Protein AF-A0A958RBC4-F1 (afdb_monomer)

Sequence (96 aa):
MLKGVLASRKSKLKAAYFQPLTLLDIIADHRSKSTLHYIREAKISYPYKTIHTAPRKNAVILFVSEILNQVLQEEEENQALFHYIKEALQWLDAHE

Secondary structure (DSSP, 8-state):
--SSTTSSS--SS-GGG-STT--EEEEEE--TT-S--EEEEEEESS--SSTTTSHHHHHHHHHHHHHHHHH--S-S--HHHHHHHHHHHHHHHH--

Nearest PDB structures (foldseek):
  1w3s-assembly1_A  TM=8.413E-01  e=1.098E+00  Deinococcus radiodurans R1 = ATCC 13939 = DSM 20539
  4jcv-assembly1_F  TM=7.481E-01  e=3.206E+00  Deinococcus radiodurans R1 = ATCC 13939 = DSM 20539
  7a5k-assembly1_a3  TM=2.112E-01  e=6.698E+00  Homo sapiens

Foldseek 3Di:
DEPCCVPPDPQLHHPVCPDQPQAKDWDWDDDPPDPDIYTRHIDRPDDQDPCCPPPVNVVVSVVVSVVCVVPDDPDDDDPVVVVVVVVVNVVSSVDD

Mean predicted aligned error: 5.96 Å

Radius of gyration: 14.8 Å; Cα contacts (8 Å, |Δi|>4): 92; chains: 1; bounding box: 32×36×34 Å

Structure (mmCIF, N/CA/C/O backbone):
data_AF-A0A958RBC4-F1
#
_entry.id   AF-A0A958RBC4-F1
#
loop_
_atom_site.group_PDB
_atom_site.id
_atom_site.type_symbol
_atom_site.label_atom_id
_atom_site.label_alt_id
_atom_site.label_comp_id
_atom_site.label_asym_id
_atom_site.label_entity_id
_atom_site.label_seq_id
_atom_site.pdbx_PDB_ins_code
_atom_site.Cartn_x
_atom_site.Cartn_y
_atom_site.Cartn_z
_atom_site.occupancy
_atom_site.B_iso_or_equiv
_atom_site.auth_seq_id
_atom_site.auth_comp_id
_atom_site.auth_asym_id
_atom_site.auth_atom_id
_atom_site.pdbx_PDB_model_num
ATOM 1 N N . MET A 1 1 ? -10.822 9.534 8.592 1.00 70.44 1 MET A N 1
ATOM 2 C CA . MET A 1 1 ? -10.227 10.854 8.270 1.00 70.44 1 MET A CA 1
ATOM 3 C C . MET A 1 1 ? -8.847 11.030 8.891 1.00 70.44 1 MET A C 1
ATOM 5 O O . MET A 1 1 ? -8.614 10.596 10.016 1.00 70.44 1 MET A O 1
ATOM 9 N N . LEU A 1 2 ? -7.954 11.710 8.163 1.00 73.44 2 LEU A N 1
ATOM 10 C CA . LEU A 1 2 ? -6.600 12.074 8.593 1.00 73.44 2 LEU A CA 1
ATOM 11 C C . LEU A 1 2 ? -6.596 13.516 9.116 1.00 73.44 2 LEU A C 1
ATOM 13 O O . LEU A 1 2 ? -6.865 14.447 8.360 1.00 73.44 2 LEU A O 1
ATOM 17 N N . LYS A 1 3 ? -6.299 13.733 10.400 1.00 73.69 3 LYS A N 1
ATOM 18 C CA . LYS A 1 3 ? -6.275 15.085 10.982 1.00 73.69 3 LYS A CA 1
ATOM 19 C C . LYS A 1 3 ? -4.858 15.656 10.949 1.00 73.69 3 LYS A C 1
ATOM 21 O O . LYS A 1 3 ? -3.947 15.067 11.516 1.00 73.69 3 LYS A O 1
ATOM 26 N N . GLY A 1 4 ? -4.681 16.818 10.318 1.00 72.31 4 GLY A N 1
ATOM 27 C CA . GLY A 1 4 ? -3.411 17.556 10.343 1.00 72.31 4 GLY A CA 1
ATOM 28 C C . GLY A 1 4 ? -2.281 16.952 9.500 1.00 72.31 4 GLY A C 1
ATOM 29 O O . GLY A 1 4 ? -1.138 17.360 9.666 1.00 72.31 4 GLY A O 1
ATOM 30 N N . VAL A 1 5 ? -2.581 16.026 8.580 1.00 75.50 5 VAL A N 1
ATOM 31 C CA . VAL A 1 5 ? -1.570 15.351 7.736 1.00 75.50 5 VAL A CA 1
ATOM 32 C C . VAL A 1 5 ? -0.815 16.307 6.796 1.00 75.50 5 VAL A C 1
ATOM 34 O O . VAL A 1 5 ? 0.321 16.032 6.423 1.00 75.50 5 VAL A O 1
ATOM 37 N N . LEU A 1 6 ? -1.426 17.447 6.450 1.00 76.56 6 LEU A N 1
ATOM 38 C CA . LEU A 1 6 ? -0.827 18.511 5.632 1.00 76.56 6 LEU A CA 1
ATOM 39 C C . LEU A 1 6 ? -0.163 19.620 6.470 1.00 76.56 6 LEU A C 1
ATOM 41 O O . LEU A 1 6 ? 0.368 20.578 5.916 1.00 76.56 6 LEU A O 1
ATOM 45 N N . ALA A 1 7 ? -0.209 19.537 7.805 1.00 73.38 7 ALA A N 1
ATOM 46 C CA . ALA A 1 7 ? 0.391 20.553 8.661 1.00 73.38 7 ALA A CA 1
ATOM 47 C C . ALA A 1 7 ? 1.927 20.428 8.673 1.00 73.38 7 ALA A C 1
ATOM 49 O O . ALA A 1 7 ? 2.478 19.339 8.789 1.00 73.38 7 ALA A O 1
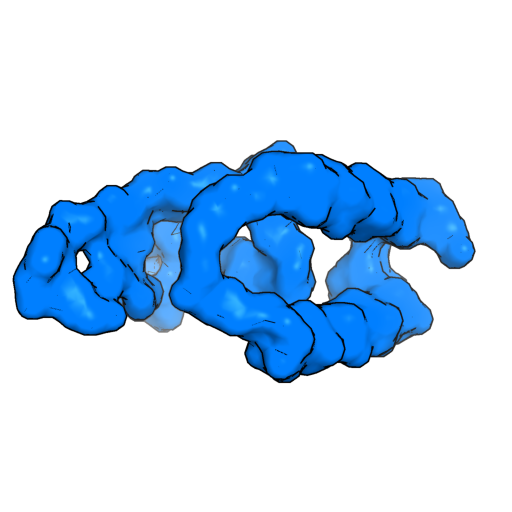ATOM 50 N N . SER A 1 8 ? 2.619 21.570 8.617 1.00 60.38 8 SER A N 1
ATOM 51 C CA . SER A 1 8 ? 4.087 21.701 8.516 1.00 60.38 8 SER A CA 1
ATOM 52 C C . SER A 1 8 ? 4.889 21.101 9.696 1.00 60.38 8 SER A C 1
ATOM 54 O O . SER A 1 8 ? 6.087 20.844 9.572 1.00 60.38 8 SER A O 1
ATOM 56 N N . ARG A 1 9 ? 4.262 20.831 10.851 1.00 56.69 9 ARG A N 1
ATOM 57 C CA . ARG A 1 9 ? 4.939 20.247 12.028 1.00 56.69 9 ARG A CA 1
ATOM 58 C C . ARG A 1 9 ? 4.947 18.722 11.971 1.00 56.69 9 ARG A C 1
ATOM 60 O O . ARG A 1 9 ? 3.984 18.149 11.486 1.00 56.69 9 ARG A O 1
ATOM 67 N N . LYS A 1 10 ? 5.997 18.105 12.547 1.00 58.03 10 LYS A N 1
ATOM 68 C CA . LYS A 1 10 ? 6.254 16.659 12.780 1.00 58.03 10 LYS A CA 1
ATOM 69 C C . LYS A 1 10 ? 4.999 15.836 13.138 1.00 58.03 10 LYS A C 1
ATOM 71 O O . LYS A 1 10 ? 4.825 15.393 14.271 1.00 58.03 10 LYS A O 1
ATOM 76 N N . SER A 1 11 ? 4.123 15.635 12.167 1.00 66.38 11 SER A N 1
ATOM 77 C CA . SER A 1 11 ? 2.926 14.825 12.280 1.00 66.38 11 SER A CA 1
ATOM 78 C C . SER A 1 11 ? 3.352 13.365 12.203 1.00 66.38 11 SER A C 1
ATOM 80 O O . SER A 1 11 ? 4.145 12.984 11.340 1.00 66.38 11 SER A O 1
ATOM 82 N N . LYS A 1 12 ? 2.819 12.535 13.106 1.00 71.62 12 LYS A N 1
ATOM 83 C CA . LYS A 1 12 ? 2.993 11.074 13.048 1.00 71.62 12 LYS A CA 1
ATOM 84 C C . LYS A 1 12 ? 2.423 10.481 11.751 1.00 71.62 12 LYS A C 1
ATOM 86 O O . LYS A 1 12 ? 2.810 9.386 11.360 1.00 71.62 12 LYS A O 1
ATOM 91 N N . LEU A 1 13 ? 1.544 11.221 11.07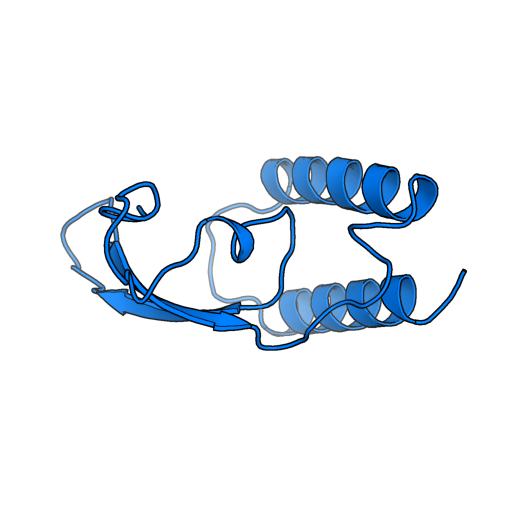6 1.00 82.44 13 LEU A N 1
ATOM 92 C CA . LEU A 1 13 ? 0.987 10.904 9.767 1.00 82.44 13 LEU A CA 1
ATOM 93 C C . LEU A 1 13 ? 1.664 11.779 8.713 1.00 82.44 13 LEU A C 1
ATOM 95 O O . LEU A 1 13 ? 1.517 13.003 8.741 1.00 82.44 13 LEU A O 1
ATOM 99 N N . LYS A 1 14 ? 2.385 11.164 7.777 1.00 85.06 14 LYS A N 1
ATOM 100 C CA . LYS A 1 14 ? 2.950 11.867 6.621 1.00 85.06 14 LYS A CA 1
ATOM 101 C C . LYS A 1 14 ? 2.020 11.693 5.429 1.00 85.06 14 LYS A C 1
ATOM 103 O O . LYS A 1 14 ? 1.585 10.577 5.167 1.00 85.06 14 LYS A O 1
ATOM 108 N N . ALA A 1 15 ? 1.766 12.764 4.677 1.00 85.12 15 ALA A N 1
ATOM 109 C CA . ALA A 1 15 ? 0.918 12.706 3.481 1.00 85.12 15 ALA A CA 1
ATOM 110 C C . ALA A 1 15 ? 1.415 11.663 2.464 1.00 85.12 15 ALA A C 1
ATOM 112 O O . ALA A 1 15 ? 0.616 10.938 1.885 1.00 85.12 15 ALA A O 1
ATOM 113 N N . ALA A 1 16 ? 2.738 11.516 2.343 1.00 86.62 16 ALA A N 1
ATOM 114 C CA . ALA A 1 16 ? 3.378 10.533 1.471 1.00 86.62 16 ALA A CA 1
ATOM 115 C C . ALA A 1 16 ? 3.047 9.064 1.804 1.00 86.62 16 ALA A C 1
ATOM 117 O O . ALA A 1 16 ? 3.297 8.203 0.975 1.00 86.62 16 ALA A O 1
ATOM 118 N N . TYR A 1 17 ? 2.507 8.755 2.989 1.00 89.62 17 TYR A N 1
ATOM 119 C CA . TYR A 1 17 ? 2.093 7.386 3.328 1.00 89.62 17 TYR A CA 1
ATOM 120 C C . TYR A 1 17 ? 0.775 6.985 2.660 1.00 89.62 17 TYR A C 1
ATOM 122 O O . TYR A 1 17 ? 0.468 5.803 2.598 1.00 89.62 17 TYR A O 1
ATOM 130 N N . PHE A 1 18 ? -0.011 7.950 2.181 1.00 90.88 18 PHE A N 1
ATOM 131 C CA . PHE A 1 18 ? -1.362 7.725 1.669 1.00 90.88 18 PHE A CA 1
ATOM 132 C C . PHE A 1 18 ? -1.395 7.804 0.141 1.00 90.88 18 PHE A C 1
ATOM 134 O O . PHE A 1 18 ? -2.233 8.498 -0.434 1.00 90.88 18 PHE A O 1
ATOM 141 N N . GLN A 1 19 ? -0.451 7.121 -0.512 1.00 93.44 19 GLN A N 1
ATOM 142 C CA . GLN A 1 19 ? -0.532 6.874 -1.951 1.00 93.44 19 GLN A CA 1
ATOM 143 C C . GLN A 1 19 ? -1.530 5.727 -2.223 1.00 93.44 19 GLN A C 1
ATOM 145 O O . GLN A 1 19 ? -1.840 4.948 -1.313 1.00 93.44 19 GLN A O 1
ATOM 150 N N . PRO A 1 20 ? -2.079 5.620 -3.447 1.00 95.38 20 PRO A N 1
ATOM 151 C CA . PRO A 1 20 ? -3.031 4.564 -3.794 1.00 95.38 20 PRO A CA 1
ATOM 152 C C . PRO A 1 20 ? -2.481 3.177 -3.454 1.00 95.38 20 PRO A C 1
ATOM 154 O O . PRO A 1 20 ? -1.349 2.878 -3.802 1.00 95.38 20 PRO A O 1
ATOM 157 N N . LEU A 1 21 ? -3.266 2.347 -2.765 1.00 95.88 21 LEU A N 1
ATOM 158 C CA . LEU A 1 21 ? -2.919 0.975 -2.353 1.00 95.88 21 LEU A CA 1
ATOM 159 C C . LEU A 1 21 ? -1.578 0.807 -1.596 1.00 95.88 21 LEU A C 1
ATOM 161 O O . LEU A 1 21 ? -1.016 -0.292 -1.571 1.00 95.88 21 LEU A O 1
ATOM 165 N N . THR A 1 22 ? -1.061 1.854 -0.937 1.00 96.06 22 THR A N 1
ATOM 166 C CA . THR A 1 22 ? 0.055 1.703 0.012 1.00 96.06 22 THR A CA 1
ATOM 167 C C . THR A 1 22 ? -0.349 0.787 1.171 1.00 96.06 22 THR A C 1
ATOM 169 O O . THR A 1 22 ? -1.387 0.987 1.801 1.00 96.06 22 THR A O 1
ATOM 172 N N . LEU A 1 23 ? 0.492 -0.202 1.490 1.00 96.06 23 LEU A N 1
ATOM 173 C CA . LEU A 1 23 ? 0.258 -1.112 2.613 1.00 96.06 23 LEU A CA 1
ATOM 174 C C . LEU A 1 23 ? 0.649 -0.441 3.932 1.00 96.06 23 LEU A C 1
ATOM 176 O O . LEU A 1 23 ? 1.826 -0.143 4.167 1.00 96.06 23 LEU A O 1
ATOM 180 N N . LEU A 1 24 ? -0.341 -0.225 4.798 1.00 94.88 24 LEU A N 1
ATOM 181 C CA . LEU A 1 24 ? -0.183 0.478 6.066 1.00 94.88 24 LEU A CA 1
ATOM 182 C C . LEU A 1 24 ? -0.661 -0.361 7.249 1.00 94.88 24 LEU A C 1
ATOM 184 O O . LEU A 1 24 ? -1.751 -0.924 7.212 1.00 94.88 24 LEU A O 1
ATOM 188 N N . ASP A 1 25 ? 0.108 -0.323 8.333 1.00 94.38 25 ASP A N 1
ATOM 189 C CA . ASP A 1 25 ? -0.382 -0.688 9.660 1.00 94.38 25 ASP A CA 1
ATOM 190 C C . ASP A 1 25 ? -0.953 0.577 10.308 1.00 94.38 25 ASP A C 1
ATOM 192 O O . ASP A 1 25 ? -0.249 1.588 10.432 1.00 94.38 25 ASP A O 1
ATOM 196 N N . ILE A 1 26 ? -2.226 0.544 10.710 1.00 91.06 26 ILE A N 1
ATOM 197 C CA . ILE A 1 26 ? -2.933 1.712 11.249 1.00 91.06 26 ILE A CA 1
ATOM 198 C C . ILE A 1 26 ? -3.374 1.495 12.695 1.00 91.06 26 ILE A C 1
ATOM 200 O O . ILE A 1 26 ? -3.825 0.421 13.079 1.00 91.06 26 ILE A O 1
ATOM 204 N N . ILE A 1 27 ? -3.300 2.560 13.492 1.00 89.25 27 ILE A N 1
ATOM 205 C CA . ILE A 1 27 ? -3.981 2.653 14.786 1.00 89.25 27 ILE A CA 1
ATOM 206 C C . ILE A 1 27 ? -5.079 3.696 14.623 1.00 89.25 27 ILE A C 1
ATOM 208 O O . ILE A 1 27 ? -4.789 4.870 14.369 1.00 89.25 27 ILE A O 1
ATOM 212 N N . ALA A 1 28 ? -6.335 3.280 14.768 1.00 86.38 28 ALA A N 1
ATOM 213 C CA . ALA A 1 28 ? -7.498 4.140 14.598 1.00 86.38 28 ALA A CA 1
ATOM 214 C C . ALA A 1 28 ? -8.375 4.171 15.854 1.00 86.38 28 ALA A C 1
ATOM 216 O O . ALA A 1 28 ? -8.507 3.182 16.569 1.00 86.38 28 ALA A O 1
ATOM 217 N N . ASP A 1 29 ? -8.999 5.322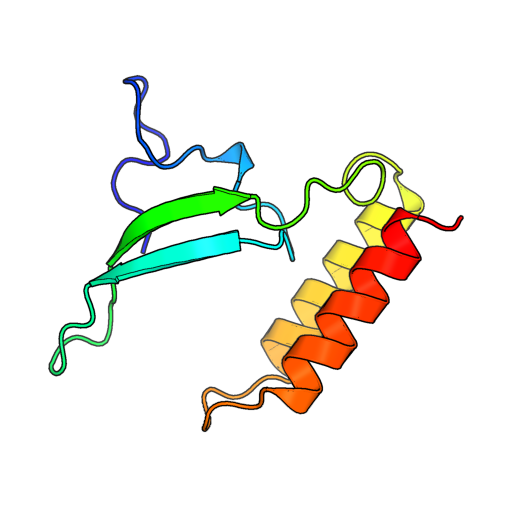 16.101 1.00 82.31 29 ASP A N 1
ATOM 218 C CA . ASP A 1 29 ? -10.044 5.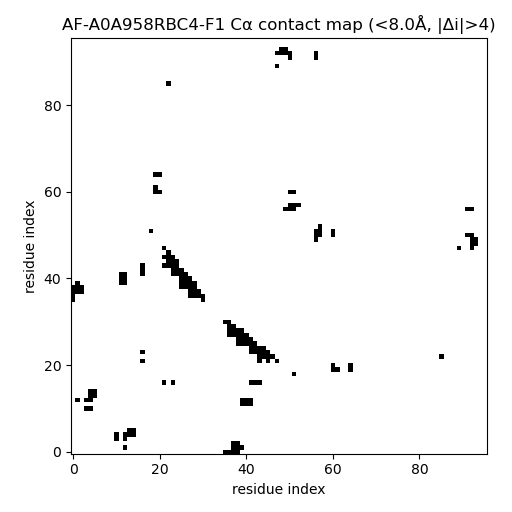443 17.113 1.00 82.31 29 ASP A CA 1
ATOM 219 C C . ASP A 1 29 ? -11.371 4.945 16.552 1.00 82.31 29 ASP A C 1
ATOM 221 O O . ASP A 1 29 ? -12.030 5.632 15.758 1.00 82.31 29 ASP A O 1
ATOM 225 N N . HIS A 1 30 ? -11.796 3.776 17.019 1.00 70.94 30 HIS A N 1
ATOM 226 C CA . HIS A 1 30 ? -13.127 3.275 16.733 1.00 70.94 30 HIS A CA 1
ATOM 227 C C . HIS A 1 30 ? -14.135 3.882 17.722 1.00 70.94 30 HIS A C 1
ATOM 229 O O . HIS A 1 30 ? -14.174 3.534 18.901 1.00 70.94 30 HIS A O 1
ATOM 235 N N . ARG A 1 31 ? -14.940 4.847 17.259 1.00 67.94 31 ARG A N 1
ATOM 236 C CA . ARG A 1 31 ? -16.060 5.414 18.021 1.00 67.94 31 ARG A CA 1
ATOM 237 C C . ARG A 1 31 ? -17.347 4.799 17.487 1.00 67.94 31 ARG A C 1
ATOM 239 O O . ARG A 1 31 ? -17.788 5.180 16.412 1.00 67.94 31 ARG A O 1
ATOM 246 N N . SER A 1 32 ? -17.963 3.913 18.264 1.00 59.03 32 SER A N 1
ATOM 247 C CA . SER A 1 32 ? -19.133 3.098 17.888 1.00 59.03 32 SER A CA 1
ATOM 248 C C . SER A 1 32 ? -20.403 3.864 17.472 1.00 59.03 32 SER A C 1
ATOM 250 O O . SER A 1 32 ? -21.370 3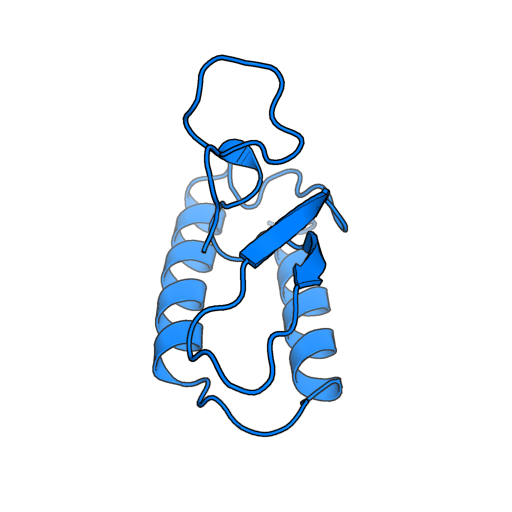.249 17.045 1.00 59.03 32 SER A O 1
ATOM 252 N N . LYS A 1 33 ? -20.434 5.198 17.601 1.00 61.03 33 LYS A N 1
ATOM 253 C CA . LYS A 1 33 ? -21.587 6.054 17.254 1.00 61.03 33 LYS A CA 1
ATOM 254 C C . LYS A 1 33 ? -21.293 7.100 16.171 1.00 61.03 33 LYS A C 1
ATOM 256 O O . LYS A 1 33 ? -22.120 7.971 15.931 1.00 61.03 33 LYS A O 1
ATOM 261 N N . SER A 1 34 ? -20.106 7.074 15.568 1.00 60.25 34 SER A N 1
ATOM 262 C CA . SER A 1 34 ? -19.680 8.051 14.561 1.00 60.25 34 SER A CA 1
ATOM 263 C C . SER A 1 34 ? -19.387 7.335 13.254 1.00 60.25 34 SER A C 1
ATOM 265 O O . SER A 1 34 ? -18.584 6.411 13.242 1.00 60.25 34 SER A O 1
ATOM 267 N N . THR A 1 35 ? -19.966 7.819 12.156 1.00 61.19 35 THR A N 1
ATOM 268 C CA . THR A 1 35 ? -19.660 7.377 10.783 1.00 61.19 35 THR A CA 1
ATOM 269 C C . THR A 1 35 ? -18.225 7.702 10.359 1.00 61.19 35 THR A C 1
ATOM 271 O O . THR A 1 35 ? -17.747 7.221 9.339 1.00 61.19 35 THR A O 1
ATOM 274 N N . LEU A 1 36 ? -17.512 8.526 11.137 1.00 60.25 36 LEU A N 1
ATOM 275 C CA . LEU A 1 36 ? -16.121 8.881 10.891 1.00 60.25 36 LEU A CA 1
ATOM 276 C C . LEU A 1 36 ? -15.186 8.369 11.988 1.00 60.25 36 LEU A C 1
ATOM 278 O O . LEU A 1 36 ? -15.274 8.788 13.148 1.00 60.25 36 LEU A O 1
ATOM 282 N N . HIS A 1 37 ? -14.211 7.562 11.572 1.00 76.19 37 HIS A N 1
ATOM 283 C CA . HIS A 1 37 ? -13.064 7.139 12.373 1.00 76.19 37 HIS A CA 1
ATOM 284 C C . HIS A 1 37 ? -11.832 8.003 12.082 1.00 76.19 37 HIS A C 1
ATOM 286 O O . HIS A 1 37 ? -11.606 8.440 10.947 1.00 76.19 37 HIS A O 1
ATOM 292 N N . TYR A 1 38 ? -11.015 8.262 13.104 1.00 83.19 38 TYR A N 1
ATOM 293 C CA . TYR A 1 38 ? -9.761 9.007 12.965 1.00 83.19 38 TYR A CA 1
ATOM 294 C C . TYR A 1 38 ? -8.569 8.062 13.068 1.00 83.19 38 TYR A C 1
ATOM 296 O O . TYR A 1 38 ? -8.472 7.290 14.020 1.00 83.19 38 TYR A O 1
ATOM 304 N N . ILE A 1 39 ? -7.640 8.162 12.118 1.00 87.56 39 ILE A N 1
ATOM 305 C CA . ILE A 1 39 ? -6.355 7.460 12.194 1.00 87.56 39 ILE A CA 1
ATOM 306 C C . ILE A 1 39 ? -5.446 8.280 13.115 1.00 87.56 39 ILE A C 1
ATOM 308 O O . ILE A 1 39 ? -5.246 9.473 12.883 1.00 87.56 39 ILE A O 1
ATOM 312 N N . ARG A 1 40 ? -4.925 7.654 14.173 1.00 86.25 40 ARG A N 1
ATOM 313 C CA . ARG A 1 40 ? -3.960 8.259 15.103 1.00 86.25 40 ARG A CA 1
ATOM 314 C C . ARG A 1 40 ? -2.534 8.080 14.613 1.00 86.25 40 ARG A C 1
ATOM 316 O O . ARG A 1 40 ? -1.739 9.015 14.674 1.00 86.25 40 ARG A O 1
ATOM 323 N N . GLU A 1 41 ? -2.225 6.876 14.144 1.00 88.38 41 GLU A N 1
ATOM 324 C CA . GLU A 1 41 ? -0.895 6.490 13.687 1.00 88.38 41 GLU A CA 1
ATOM 325 C C . GLU A 1 41 ? -0.998 5.611 12.444 1.00 88.38 41 GLU A C 1
ATOM 327 O O . GLU A 1 41 ? -1.951 4.848 12.292 1.00 88.38 41 GLU A O 1
ATOM 332 N N . ALA A 1 42 ? -0.009 5.736 11.564 1.00 91.38 42 ALA A N 1
ATOM 333 C CA . ALA A 1 42 ? 0.152 4.896 10.391 1.00 91.38 42 ALA A CA 1
ATOM 334 C C . ALA A 1 42 ? 1.640 4.604 10.197 1.00 91.38 42 ALA A C 1
ATOM 336 O O . ALA A 1 42 ? 2.480 5.501 10.339 1.00 91.38 42 ALA A O 1
ATOM 337 N N . LYS A 1 43 ? 1.964 3.357 9.870 1.00 93.19 43 LYS A N 1
ATOM 338 C CA . LYS A 1 43 ? 3.313 2.918 9.511 1.00 93.19 43 LYS A CA 1
ATOM 339 C C . LYS A 1 43 ? 3.259 2.190 8.180 1.00 93.19 43 LYS A C 1
ATOM 341 O O . LYS A 1 43 ? 2.289 1.501 7.898 1.00 93.19 43 LYS A O 1
ATOM 346 N N . ILE A 1 44 ? 4.305 2.348 7.377 1.00 93.94 44 ILE A N 1
ATOM 347 C CA . ILE A 1 44 ? 4.457 1.576 6.145 1.00 93.94 44 ILE A CA 1
ATOM 348 C C . ILE A 1 44 ? 4.739 0.128 6.541 1.00 93.94 44 ILE A C 1
ATOM 350 O O . ILE A 1 44 ? 5.771 -0.144 7.152 1.00 93.94 44 ILE A O 1
ATOM 354 N N . SER A 1 45 ? 3.813 -0.765 6.197 1.00 96.00 45 SER A N 1
ATOM 355 C CA . SER A 1 45 ? 3.923 -2.205 6.454 1.00 96.00 45 SER A CA 1
ATOM 356 C C . SER A 1 45 ? 4.856 -2.860 5.429 1.00 96.00 45 SER A C 1
ATOM 358 O O . SER A 1 45 ? 5.713 -3.674 5.766 1.00 96.00 45 SER A O 1
ATOM 360 N N . TYR A 1 46 ? 4.755 -2.426 4.167 1.00 95.12 46 TYR A N 1
ATOM 361 C CA . TYR A 1 46 ? 5.637 -2.847 3.082 1.00 95.12 46 TYR A CA 1
ATOM 362 C C . TYR A 1 46 ? 6.099 -1.631 2.264 1.00 95.12 46 TYR A C 1
ATOM 364 O O . TYR A 1 46 ? 5.268 -0.975 1.630 1.00 95.12 46 TYR A O 1
ATOM 372 N N . PRO A 1 47 ? 7.401 -1.294 2.271 1.00 94.38 47 PRO A N 1
ATOM 373 C CA . PRO A 1 47 ? 7.923 -0.189 1.481 1.00 94.38 47 PRO A CA 1
ATOM 374 C C . PRO A 1 47 ? 8.112 -0.625 0.025 1.00 94.38 47 PRO A C 1
ATOM 376 O O . PRO A 1 47 ? 9.128 -1.230 -0.320 1.00 94.38 47 PRO A O 1
ATOM 379 N N . TYR A 1 48 ? 7.137 -0.303 -0.827 1.00 96.00 48 TYR A N 1
ATOM 380 C CA . TYR A 1 48 ? 7.249 -0.535 -2.267 1.00 96.00 48 TYR A CA 1
ATOM 381 C C . TYR A 1 48 ? 8.462 0.184 -2.869 1.00 96.00 48 TYR A C 1
ATOM 383 O O . TYR A 1 48 ? 8.799 1.304 -2.476 1.00 96.00 48 TYR A O 1
ATOM 391 N N . LYS A 1 49 ? 9.102 -0.450 -3.851 1.00 95.44 49 LYS A N 1
ATOM 392 C CA . LYS A 1 49 ? 10.311 0.059 -4.510 1.00 95.44 49 LYS A CA 1
ATOM 393 C C . LYS A 1 49 ? 10.004 0.796 -5.807 1.00 95.44 49 LYS A C 1
ATOM 395 O O . LYS A 1 49 ? 10.617 1.822 -6.096 1.00 95.44 49 LYS A O 1
ATOM 400 N N . THR A 1 50 ? 9.090 0.252 -6.605 1.00 96.50 50 THR A N 1
ATOM 401 C CA . THR A 1 50 ? 8.866 0.675 -7.992 1.00 96.50 50 THR A CA 1
ATOM 402 C C . THR A 1 50 ? 7.408 0.946 -8.329 1.00 96.50 50 THR A C 1
ATOM 404 O O . THR A 1 50 ? 7.147 1.666 -9.288 1.00 96.50 50 THR A O 1
ATOM 407 N N . ILE A 1 51 ? 6.447 0.440 -7.552 1.00 95.56 51 ILE A N 1
ATOM 408 C CA . ILE A 1 51 ? 5.023 0.507 -7.910 1.00 95.56 51 ILE A CA 1
ATOM 409 C C . ILE A 1 51 ? 4.515 1.947 -8.111 1.00 95.56 51 ILE A C 1
ATOM 411 O O . ILE A 1 51 ? 3.720 2.194 -9.011 1.00 95.56 51 ILE A O 1
ATOM 415 N N . HIS A 1 52 ? 5.020 2.905 -7.323 1.00 95.25 52 HIS A N 1
ATOM 416 C CA . HIS A 1 52 ? 4.637 4.323 -7.380 1.00 95.25 52 HIS A CA 1
ATOM 417 C C . HIS A 1 52 ? 5.576 5.183 -8.240 1.00 95.25 52 HIS A C 1
ATOM 419 O O . HIS A 1 52 ? 5.273 6.345 -8.501 1.00 95.25 52 HIS A O 1
ATOM 425 N N . THR A 1 53 ? 6.733 4.652 -8.650 1.00 95.12 53 THR A N 1
ATOM 426 C CA . THR A 1 53 ? 7.778 5.410 -9.364 1.00 95.12 53 THR A CA 1
ATOM 427 C C . THR A 1 53 ? 7.914 4.987 -10.826 1.00 95.12 53 THR A C 1
ATOM 429 O O . THR A 1 53 ? 8.221 5.823 -11.672 1.00 95.12 53 THR A O 1
ATOM 432 N N . ALA A 1 54 ? 7.640 3.721 -11.153 1.00 96.81 54 ALA A N 1
ATOM 433 C CA . ALA A 1 54 ? 7.611 3.215 -12.518 1.00 96.81 54 ALA A CA 1
ATOM 434 C C . ALA A 1 54 ? 6.273 3.588 -13.191 1.00 96.81 54 ALA A C 1
ATOM 436 O O . ALA A 1 54 ? 5.226 3.120 -12.737 1.00 96.81 54 ALA A O 1
ATOM 437 N N . PRO A 1 55 ? 6.262 4.362 -14.297 1.00 96.38 55 PRO A N 1
ATOM 438 C CA . PRO A 1 55 ? 5.024 4.880 -14.892 1.00 96.38 55 PRO A CA 1
ATOM 439 C C . PRO A 1 55 ? 3.989 3.807 -15.250 1.00 96.38 55 PRO A C 1
ATOM 441 O O . PRO A 1 55 ? 2.803 3.986 -14.987 1.00 96.38 55 PRO A O 1
ATOM 444 N N . ARG A 1 56 ? 4.437 2.665 -15.796 1.00 96.50 56 ARG A N 1
ATOM 445 C CA . ARG A 1 56 ? 3.554 1.534 -16.130 1.00 96.50 56 ARG A CA 1
ATOM 446 C C . ARG A 1 56 ? 2.867 0.965 -14.891 1.00 96.50 56 ARG A C 1
ATOM 448 O O . ARG A 1 56 ? 1.648 0.841 -14.876 1.00 96.50 56 ARG A O 1
ATOM 455 N N . LYS A 1 57 ? 3.640 0.650 -13.850 1.00 96.88 57 LYS A N 1
ATOM 456 C CA . LYS A 1 57 ? 3.102 0.090 -12.605 1.00 96.88 57 LYS A CA 1
ATOM 457 C C . LYS A 1 57 ? 2.188 1.088 -11.912 1.00 96.88 57 LYS A C 1
ATOM 459 O O . LYS A 1 57 ? 1.120 0.690 -11.467 1.00 96.88 57 LYS A O 1
ATOM 464 N N . ASN A 1 58 ? 2.562 2.371 -11.924 1.00 96.25 58 ASN A N 1
ATOM 465 C CA . ASN A 1 58 ? 1.774 3.446 -11.335 1.00 96.25 58 ASN A CA 1
ATOM 466 C C . ASN A 1 58 ? 0.407 3.617 -12.028 1.00 96.25 58 ASN A C 1
ATOM 468 O O . ASN A 1 58 ? -0.604 3.841 -11.370 1.00 96.25 58 ASN A O 1
ATOM 472 N N . ALA A 1 59 ? 0.346 3.457 -13.353 1.00 96.94 59 ALA A N 1
ATOM 473 C CA . ALA A 1 59 ? -0.926 3.447 -14.073 1.00 96.94 59 ALA A CA 1
ATOM 474 C C . ALA A 1 59 ? -1.801 2.244 -13.676 1.00 96.94 59 ALA A C 1
ATOM 476 O O . ALA A 1 59 ? -2.995 2.408 -13.435 1.00 96.94 59 ALA A O 1
ATOM 477 N N . VAL A 1 60 ? -1.204 1.050 -13.551 1.00 96.56 60 VAL A N 1
ATOM 478 C CA . VAL A 1 60 ? -1.920 -0.169 -13.135 1.00 96.56 60 VAL A CA 1
ATOM 479 C C . VAL A 1 60 ? -2.484 -0.026 -11.722 1.00 96.56 60 VAL A C 1
ATOM 481 O O . VAL A 1 60 ? -3.666 -0.270 -11.519 1.00 96.56 60 VAL A O 1
ATOM 484 N N . ILE A 1 61 ? -1.680 0.403 -10.748 1.00 96.44 61 ILE A N 1
ATOM 485 C CA . ILE A 1 61 ? -2.131 0.591 -9.358 1.00 96.44 61 ILE A CA 1
ATOM 486 C C . ILE A 1 61 ? -3.218 1.660 -9.233 1.00 96.44 61 ILE A C 1
ATOM 488 O O . ILE A 1 61 ? -4.157 1.460 -8.468 1.00 96.44 61 ILE A O 1
ATOM 492 N N . LEU A 1 62 ? -3.143 2.753 -10.000 1.00 96.81 62 LEU A N 1
ATOM 493 C CA . LEU A 1 62 ? -4.211 3.755 -10.044 1.00 96.81 62 LEU A CA 1
ATOM 494 C C . LEU A 1 62 ? -5.519 3.143 -10.552 1.00 96.81 62 LEU A C 1
ATOM 496 O O . LEU A 1 62 ? -6.542 3.260 -9.881 1.00 96.81 62 LEU A O 1
ATOM 500 N N . PHE A 1 63 ? -5.469 2.423 -11.673 1.00 97.25 63 PHE A N 1
ATOM 501 C CA . PHE A 1 63 ? -6.636 1.737 -12.222 1.00 97.25 63 PHE A CA 1
ATOM 502 C C . PHE A 1 63 ? -7.215 0.707 -11.240 1.00 97.25 63 PHE A C 1
ATOM 504 O O . PHE A 1 63 ? -8.403 0.734 -10.934 1.00 97.25 63 PHE A O 1
ATOM 511 N N . VAL A 1 64 ? -6.373 -0.163 -10.676 1.00 96.69 64 VAL A N 1
ATOM 512 C CA . VAL A 1 64 ? -6.805 -1.168 -9.694 1.00 96.69 64 VAL A CA 1
ATOM 513 C C . VAL A 1 64 ? -7.395 -0.501 -8.451 1.00 96.69 64 VAL A C 1
ATOM 515 O O . VAL A 1 64 ? -8.381 -0.998 -7.920 1.00 96.69 64 VAL A O 1
ATOM 518 N N . SER A 1 65 ? -6.852 0.636 -8.002 1.00 96.38 65 SER A N 1
ATOM 519 C CA . SER A 1 65 ? -7.398 1.362 -6.850 1.00 96.38 65 SER A CA 1
ATOM 520 C C . SER A 1 65 ? -8.820 1.863 -7.090 1.00 96.38 65 SER A C 1
ATOM 522 O O . SER A 1 65 ? -9.651 1.785 -6.188 1.00 96.38 65 SER A O 1
ATOM 524 N N . GLU A 1 66 ? -9.122 2.308 -8.310 1.00 96.56 66 GLU A N 1
ATOM 525 C CA . GLU A 1 66 ? -10.463 2.737 -8.694 1.00 96.56 66 GLU A CA 1
ATOM 526 C C . GLU A 1 66 ? -11.423 1.548 -8.775 1.00 96.56 66 GLU A C 1
ATOM 528 O O . GLU A 1 66 ? -12.510 1.607 -8.204 1.00 96.56 66 GLU A O 1
ATOM 533 N N . ILE A 1 67 ? -11.000 0.446 -9.403 1.00 95.88 67 ILE A N 1
ATOM 534 C CA . ILE A 1 67 ? -11.804 -0.779 -9.476 1.00 95.88 67 ILE A CA 1
ATOM 535 C C . ILE A 1 67 ? -12.116 -1.301 -8.076 1.00 95.88 67 ILE A C 1
ATOM 537 O O . ILE A 1 67 ? -13.280 -1.533 -7.767 1.00 95.88 67 ILE A O 1
ATOM 541 N N . LEU A 1 68 ? -11.111 -1.432 -7.206 1.00 94.56 68 LEU A N 1
ATOM 542 C CA . LEU A 1 68 ? -11.311 -1.872 -5.824 1.00 94.56 68 LEU A CA 1
ATOM 543 C C . LEU A 1 68 ? -12.277 -0.949 -5.077 1.00 94.56 68 LEU A C 1
ATOM 545 O O . LEU A 1 68 ? -13.157 -1.439 -4.383 1.00 94.56 68 LEU A O 1
ATOM 549 N N . ASN A 1 69 ? -12.176 0.367 -5.270 1.00 92.56 69 ASN A N 1
ATOM 550 C CA . ASN A 1 69 ? -13.100 1.324 -4.666 1.00 92.56 69 ASN A CA 1
ATOM 551 C C . ASN A 1 69 ? -14.546 1.202 -5.192 1.00 92.56 69 ASN A C 1
ATOM 553 O O . ASN A 1 69 ? -15.475 1.597 -4.497 1.00 92.56 69 ASN A O 1
ATOM 557 N N . GLN A 1 70 ? -14.751 0.680 -6.405 1.00 93.44 70 GLN A N 1
ATOM 558 C CA . GLN A 1 70 ? -16.084 0.450 -6.976 1.00 93.44 70 GLN A CA 1
ATOM 559 C C . GLN A 1 70 ? -16.681 -0.908 -6.585 1.00 93.44 70 GLN A C 1
ATOM 561 O O . GLN A 1 70 ? -17.897 -1.014 -6.433 1.00 93.44 70 GLN A O 1
ATOM 566 N N . VAL A 1 71 ? -15.852 -1.951 -6.470 1.00 92.38 71 VAL A N 1
ATOM 567 C CA . VAL A 1 71 ? -16.327 -3.332 -6.270 1.00 92.38 71 VAL A CA 1
ATOM 568 C C . VAL A 1 71 ? -16.331 -3.771 -4.811 1.00 92.38 71 VAL A C 1
ATOM 570 O O . VAL A 1 71 ? -17.111 -4.651 -4.456 1.00 92.38 71 VAL A O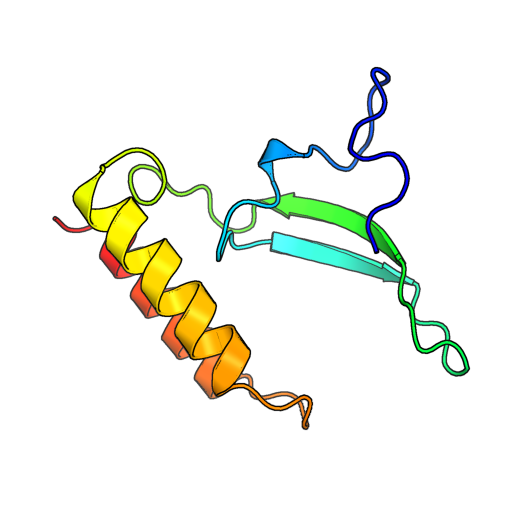 1
ATOM 573 N N . LEU A 1 72 ? -15.471 -3.194 -3.966 1.00 90.25 72 LEU A N 1
ATOM 574 C CA . LEU A 1 72 ? -15.475 -3.490 -2.537 1.00 90.25 72 LEU A CA 1
ATOM 575 C C . LEU A 1 72 ? -16.637 -2.748 -1.881 1.00 90.25 72 LEU A C 1
ATOM 577 O O . LEU A 1 72 ? -16.646 -1.521 -1.804 1.00 90.25 72 LEU A O 1
ATOM 581 N N . GLN A 1 73 ? -17.614 -3.508 -1.404 1.00 84.56 73 GLN A N 1
ATOM 582 C CA . GLN A 1 73 ? -18.685 -2.995 -0.559 1.00 84.56 73 GLN A CA 1
ATOM 583 C C . GLN A 1 73 ? -18.251 -3.102 0.908 1.00 84.56 73 GLN A C 1
ATOM 585 O O . GLN A 1 73 ? -17.505 -4.014 1.271 1.00 84.56 73 GLN A O 1
ATOM 590 N N . GLU A 1 74 ? -18.664 -2.144 1.742 1.00 70.12 74 GLU A N 1
ATOM 591 C CA . GLU A 1 74 ? -18.371 -2.136 3.182 1.00 70.12 74 GLU A CA 1
ATOM 592 C C . GLU A 1 74 ? -19.175 -3.248 3.887 1.00 70.12 74 GLU A C 1
ATOM 594 O O . GLU A 1 74 ? -20.234 -3.005 4.461 1.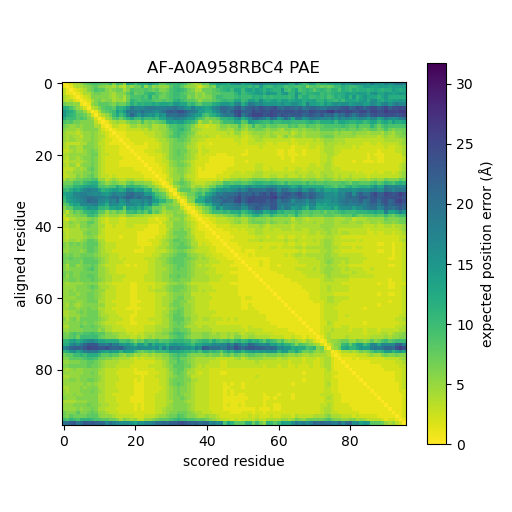00 70.12 74 GLU A O 1
ATOM 599 N N . GLU A 1 75 ? -18.678 -4.483 3.794 1.00 68.25 75 GLU A N 1
ATOM 600 C CA . GLU A 1 75 ? -19.208 -5.682 4.456 1.00 68.25 75 GLU A CA 1
ATOM 601 C C . GLU A 1 75 ? -18.258 -6.177 5.574 1.00 68.25 75 GLU A C 1
ATOM 603 O O . GLU A 1 75 ? -17.437 -5.421 6.100 1.00 68.25 75 GLU A O 1
ATOM 608 N N . GLU A 1 76 ? -18.393 -7.442 5.986 1.00 79.56 76 GLU A N 1
ATOM 609 C CA . GLU A 1 76 ? -17.562 -8.087 7.009 1.00 79.56 76 GLU A CA 1
ATOM 610 C C . GLU A 1 76 ? -16.081 -8.215 6.604 1.00 79.56 76 GLU A C 1
ATOM 612 O O . GLU A 1 76 ? -15.694 -8.112 5.437 1.00 79.56 76 GLU A O 1
ATOM 617 N N . GLU A 1 77 ? -15.223 -8.474 7.595 1.00 85.94 77 GLU A N 1
ATOM 618 C CA . GLU A 1 77 ? -13.795 -8.697 7.371 1.00 85.94 77 GLU A CA 1
ATOM 619 C C . GLU A 1 77 ? -13.544 -9.862 6.397 1.00 85.94 77 GLU A C 1
ATOM 621 O O . GLU A 1 77 ? -13.846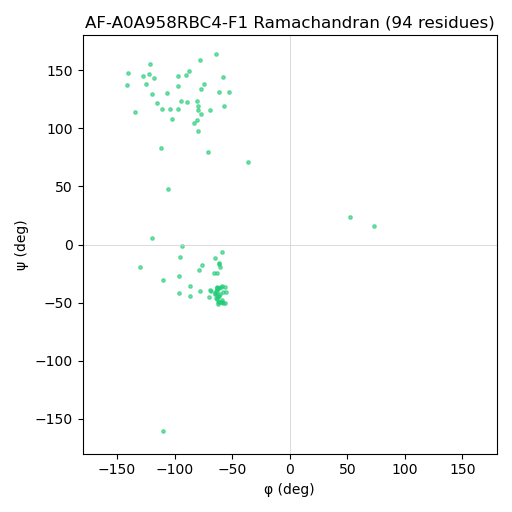 -11.017 6.691 1.00 85.94 77 GLU A O 1
ATOM 626 N N . ASN A 1 78 ? -12.894 -9.583 5.263 1.00 91.44 78 ASN A N 1
ATOM 627 C CA . ASN A 1 78 ? -12.481 -10.608 4.302 1.00 91.44 78 ASN A CA 1
ATOM 628 C C . ASN A 1 78 ? -10.953 -10.754 4.257 1.00 91.44 78 ASN A C 1
ATOM 630 O O . ASN A 1 78 ? -10.260 -10.191 3.404 1.00 91.44 78 ASN A O 1
ATOM 634 N N . GLN A 1 79 ? -10.416 -11.534 5.196 1.00 93.69 79 GLN A N 1
ATOM 635 C CA . GLN A 1 79 ? -8.970 -11.740 5.328 1.00 93.69 79 GLN A CA 1
ATOM 636 C C . GLN A 1 79 ? -8.351 -12.424 4.100 1.00 93.69 79 GLN A C 1
ATOM 638 O O . GLN A 1 79 ? -7.239 -12.079 3.704 1.00 93.69 79 GLN A O 1
ATOM 643 N N . ALA A 1 80 ? -9.059 -13.370 3.474 1.00 95.12 80 ALA A N 1
ATOM 644 C CA . ALA A 1 80 ? -8.559 -14.086 2.300 1.00 95.12 80 ALA A CA 1
ATOM 645 C C . ALA A 1 80 ? -8.357 -13.141 1.106 1.00 95.12 80 ALA A C 1
ATOM 647 O O . ALA A 1 80 ? -7.295 -13.150 0.481 1.00 95.12 80 ALA A O 1
ATOM 648 N N . LEU A 1 81 ? -9.339 -12.275 0.836 1.00 93.81 81 LEU A N 1
ATOM 649 C CA . LEU A 1 81 ? -9.246 -11.269 -0.219 1.00 93.81 81 LEU A CA 1
ATOM 650 C C . LEU A 1 81 ? -8.129 -10.259 0.059 1.00 93.81 81 LEU A C 1
ATOM 652 O O . LEU A 1 81 ? -7.353 -9.936 -0.840 1.00 93.81 81 LEU A O 1
ATOM 656 N N . PHE A 1 82 ? -8.011 -9.794 1.306 1.00 94.56 82 PHE A N 1
ATOM 657 C CA . PHE A 1 82 ? -6.929 -8.893 1.696 1.00 94.56 82 PHE A CA 1
ATOM 658 C C . PHE A 1 82 ? -5.548 -9.514 1.444 1.00 94.56 82 PHE A C 1
ATOM 660 O O . PHE A 1 82 ? -4.693 -8.864 0.842 1.00 94.56 82 PHE A O 1
ATOM 667 N N . HIS A 1 83 ? -5.329 -10.768 1.857 1.00 97.25 83 HIS A N 1
ATOM 668 C CA . HIS A 1 83 ? -4.062 -11.465 1.624 1.00 97.25 83 HIS A CA 1
ATOM 669 C C . HIS A 1 83 ? -3.757 -11.617 0.134 1.00 97.25 83 HIS A C 1
ATOM 671 O O . HIS A 1 83 ? -2.646 -11.300 -0.285 1.00 97.25 83 HIS A O 1
ATOM 677 N N . TYR A 1 84 ? -4.753 -11.996 -0.669 1.00 96.75 84 TYR A N 1
ATOM 678 C CA . TYR A 1 84 ? -4.600 -12.096 -2.117 1.00 96.75 84 TYR A CA 1
ATOM 679 C C . TYR A 1 84 ? -4.163 -10.765 -2.748 1.00 96.75 84 TYR A C 1
ATOM 681 O O . TYR A 1 84 ? -3.172 -10.716 -3.476 1.00 96.75 84 TYR A O 1
ATOM 689 N N . ILE A 1 85 ? -4.858 -9.663 -2.434 1.00 96.06 85 ILE A N 1
ATOM 690 C CA . ILE A 1 85 ? -4.522 -8.333 -2.967 1.00 96.06 85 ILE A CA 1
ATOM 691 C C . ILE A 1 85 ? -3.122 -7.914 -2.506 1.00 96.06 85 ILE A C 1
ATOM 693 O O . ILE A 1 85 ? -2.322 -7.439 -3.310 1.00 96.06 85 ILE A O 1
ATOM 697 N N . LYS A 1 86 ? -2.801 -8.112 -1.223 1.00 97.19 86 LYS A N 1
ATOM 698 C CA . LYS A 1 86 ? -1.484 -7.804 -0.657 1.00 97.19 86 LYS A CA 1
ATOM 699 C C . LYS A 1 86 ? -0.367 -8.525 -1.415 1.00 97.19 86 LYS A C 1
ATOM 701 O O . LYS A 1 86 ? 0.600 -7.880 -1.816 1.00 97.19 86 LYS A O 1
ATOM 706 N N . GLU A 1 87 ? -0.491 -9.834 -1.615 1.00 97.69 87 GLU A N 1
ATOM 707 C CA . GLU A 1 87 ? 0.511 -10.639 -2.321 1.00 97.69 87 GLU A CA 1
ATOM 708 C C . GLU A 1 87 ? 0.626 -10.236 -3.795 1.00 97.69 87 GLU A C 1
ATOM 710 O O . GLU A 1 87 ? 1.738 -10.074 -4.299 1.00 97.69 87 GLU A O 1
ATOM 715 N N . ALA A 1 88 ? -0.499 -9.981 -4.470 1.00 97.12 88 ALA A N 1
ATOM 716 C CA . ALA A 1 88 ? -0.513 -9.525 -5.858 1.00 97.12 88 ALA A CA 1
ATOM 717 C C . ALA A 1 88 ? 0.210 -8.177 -6.038 1.00 97.12 88 ALA A C 1
ATOM 719 O O . ALA A 1 88 ? 0.997 -8.012 -6.972 1.00 97.12 88 ALA A O 1
ATOM 720 N N . LEU A 1 89 ? -0.006 -7.219 -5.129 1.00 97.00 89 LEU A N 1
ATOM 721 C CA . LEU A 1 89 ? 0.669 -5.919 -5.179 1.00 97.00 89 LEU A CA 1
ATOM 722 C C . LEU A 1 89 ? 2.168 -6.030 -4.867 1.00 97.00 89 LEU A C 1
ATOM 724 O O . LEU A 1 89 ? 2.979 -5.374 -5.520 1.00 97.00 89 LEU A O 1
ATOM 728 N N . GLN A 1 90 ? 2.557 -6.875 -3.908 1.00 97.06 90 GLN A N 1
ATOM 729 C CA . GLN A 1 90 ? 3.971 -7.155 -3.629 1.00 97.06 90 GLN A CA 1
ATOM 730 C C . GLN A 1 90 ? 4.661 -7.820 -4.824 1.00 97.06 90 GLN A C 1
ATOM 732 O O . GLN A 1 90 ? 5.792 -7.468 -5.160 1.00 97.06 90 GLN A O 1
ATOM 737 N N . TRP A 1 91 ? 3.972 -8.743 -5.499 1.00 96.75 91 TRP A N 1
ATOM 738 C CA . TRP A 1 91 ? 4.468 -9.370 -6.716 1.00 96.75 91 TRP A CA 1
ATOM 739 C C . TRP A 1 91 ? 4.653 -8.344 -7.840 1.00 96.75 91 TRP A C 1
ATOM 741 O O . TRP A 1 91 ? 5.734 -8.298 -8.430 1.00 96.75 91 TRP A O 1
ATOM 751 N N . LEU A 1 92 ? 3.661 -7.473 -8.073 1.00 96.19 92 LEU A N 1
ATOM 752 C CA . LEU A 1 92 ? 3.733 -6.385 -9.057 1.00 96.19 92 LEU A CA 1
ATOM 753 C C . LEU A 1 92 ? 4.877 -5.404 -8.758 1.00 96.19 92 LEU A C 1
ATOM 755 O O . LEU A 1 92 ? 5.525 -4.895 -9.670 1.00 96.19 92 LEU A O 1
ATOM 759 N N . ASP A 1 93 ? 5.155 -5.115 -7.489 1.00 96.56 93 ASP A N 1
ATOM 760 C CA . ASP A 1 93 ? 6.285 -4.258 -7.131 1.00 96.56 93 ASP A CA 1
ATOM 761 C C . ASP A 1 93 ? 7.637 -4.928 -7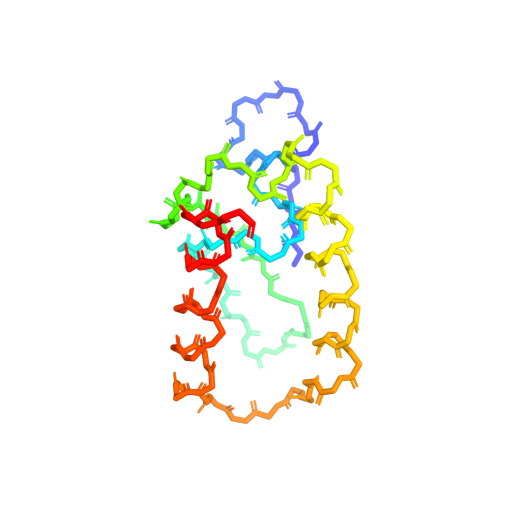.415 1.00 96.56 93 ASP A C 1
ATOM 763 O O . ASP A 1 93 ? 8.552 -4.275 -7.921 1.00 96.56 93 ASP A O 1
ATOM 767 N N . ALA A 1 94 ? 7.750 -6.229 -7.141 1.00 95.38 94 ALA A N 1
ATOM 768 C CA . ALA A 1 94 ? 8.983 -6.996 -7.299 1.00 95.38 94 ALA A CA 1
ATOM 769 C C . ALA A 1 94 ? 9.300 -7.425 -8.749 1.00 95.38 94 ALA A C 1
ATOM 771 O O . ALA A 1 94 ? 10.467 -7.680 -9.039 1.00 95.38 94 ALA A O 1
ATOM 772 N N . HIS A 1 95 ? 8.310 -7.483 -9.649 1.00 91.62 95 HIS A N 1
ATOM 773 C CA . HIS A 1 95 ? 8.450 -7.975 -11.035 1.00 91.62 95 HIS A CA 1
ATOM 774 C C . HIS A 1 95 ? 8.066 -6.901 -12.068 1.00 91.62 95 HIS A C 1
ATOM 776 O O . HIS A 1 95 ? 7.345 -5.972 -11.727 1.00 91.62 95 HIS A O 1
ATOM 782 N N . GLU A 1 96 ? 8.578 -6.961 -13.303 1.00 70.44 96 GLU A N 1
ATOM 783 C CA . GLU A 1 96 ? 8.381 -5.920 -14.346 1.00 70.44 96 GLU A CA 1
ATOM 784 C C . GLU A 1 96 ? 6.975 -5.831 -14.972 1.00 70.44 96 GLU A C 1
ATOM 786 O O . GLU A 1 96 ? 6.339 -6.881 -15.198 1.00 70.44 96 GLU A O 1
#

Solvent-accessible surface area (backbone atoms only — not comparable to full-atom values): 5974 Å² total; per-residue (Å²): 86,77,78,61,38,86,47,95,61,95,47,70,42,55,60,84,65,70,50,80,85,54,46,63,48,73,44,63,52,84,50,99,88,50,100,67,46,40,54,70,38,57,42,76,69,54,84,74,84,33,36,87,73,37,69,70,45,32,53,50,48,51,52,50,44,52,49,50,65,71,69,59,69,99,69,80,93,56,66,68,61,51,51,52,53,52,52,52,52,53,48,54,36,76,46,136

pLDDT: mean 87.07, std 12.02, range [56.69, 97.69]